Protein AF-A0A9R0AZT3-F1 (afdb_monomer_lite)

Radius of gyration: 16.19 Å; chains: 1; bounding box: 44×26×41 Å

Sequence (103 aa):
MGFITAVLQSSARQNNVSVDTLSWEFTVNTMDDKNLLFPPKDGVLIPGLYLEGAGWDKKASCLVEAKPLPLVCPMPSIHFRPVESLKRVSKSEYTVLHTSLCY

Structure (mmCIF, N/CA/C/O backbone):
data_AF-A0A9R0AZT3-F1
#
_entry.id   AF-A0A9R0AZT3-F1
#
loop_
_atom_site.group_PDB
_atom_site.id
_atom_site.type_symbol
_atom_site.label_atom_id
_atom_site.label_alt_id
_atom_site.label_comp_id
_atom_site.label_asym_id
_atom_site.label_entity_id
_atom_site.label_seq_id
_atom_site.pdbx_PDB_ins_code
_atom_site.Cartn_x
_atom_site.Cartn_y
_atom_site.Cartn_z
_atom_site.occupancy
_atom_site.B_iso_or_equiv
_atom_site.auth_seq_id
_atom_site.auth_comp_id
_atom_site.auth_asym_id
_atom_site.auth_atom_id
_atom_site.pdbx_PDB_model_num
ATOM 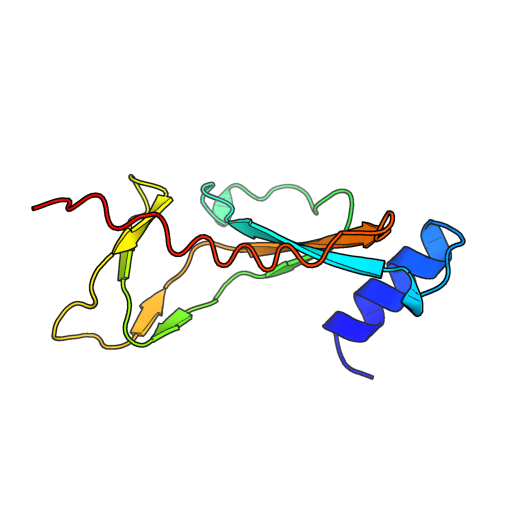1 N N . MET A 1 1 ? 15.703 7.982 -1.070 1.00 65.69 1 MET A N 1
ATOM 2 C CA . MET A 1 1 ? 14.836 7.023 -1.791 1.00 65.69 1 MET A CA 1
ATOM 3 C C . MET A 1 1 ? 13.831 6.457 -0.802 1.00 65.69 1 MET A C 1
ATOM 5 O O . MET A 1 1 ? 14.251 6.085 0.285 1.00 65.69 1 MET A O 1
ATOM 9 N N . GLY A 1 2 ? 12.536 6.452 -1.126 1.00 91.25 2 GLY A N 1
ATOM 10 C CA . GLY A 1 2 ? 11.496 5.886 -0.255 1.00 91.25 2 GLY A CA 1
ATOM 11 C C . GLY A 1 2 ? 11.350 4.371 -0.428 1.00 91.25 2 GLY A C 1
ATOM 12 O O . GLY A 1 2 ? 11.677 3.843 -1.490 1.00 91.25 2 GLY A O 1
ATOM 13 N N . PHE A 1 3 ? 10.835 3.681 0.596 1.00 91.69 3 PHE A N 1
ATOM 14 C CA . PHE A 1 3 ? 10.619 2.225 0.584 1.00 91.69 3 PHE A CA 1
ATOM 15 C C . PHE A 1 3 ? 9.760 1.771 -0.608 1.00 91.69 3 PHE A C 1
ATOM 17 O O . PHE A 1 3 ? 10.192 0.950 -1.409 1.00 91.69 3 PHE A O 1
ATOM 24 N N . ILE A 1 4 ? 8.592 2.389 -0.790 1.00 91.19 4 ILE A N 1
ATOM 25 C CA . ILE A 1 4 ? 7.657 2.102 -1.891 1.00 91.19 4 ILE A CA 1
ATOM 26 C C . ILE A 1 4 ? 8.309 2.321 -3.263 1.00 91.19 4 ILE A C 1
ATOM 28 O O . ILE A 1 4 ? 8.180 1.491 -4.161 1.00 91.19 4 ILE A O 1
ATOM 32 N N . THR A 1 5 ? 9.088 3.393 -3.420 1.00 92.25 5 THR A N 1
ATOM 33 C CA . THR A 1 5 ? 9.833 3.647 -4.659 1.00 92.25 5 THR A CA 1
ATOM 34 C C . THR A 1 5 ? 10.872 2.558 -4.920 1.00 92.25 5 THR A C 1
ATOM 36 O O . THR A 1 5 ? 11.014 2.117 -6.055 1.00 92.25 5 THR A O 1
ATOM 39 N N . ALA A 1 6 ? 11.582 2.092 -3.890 1.00 93.31 6 ALA A N 1
ATOM 40 C CA . ALA A 1 6 ? 12.564 1.020 -4.033 1.00 93.31 6 ALA A CA 1
ATOM 41 C C . ALA A 1 6 ? 11.918 -0.303 -4.479 1.00 93.31 6 ALA A C 1
ATOM 43 O O . ALA A 1 6 ? 12.504 -1.015 -5.293 1.00 93.31 6 ALA A O 1
ATOM 44 N N . VAL A 1 7 ? 10.699 -0.599 -4.014 1.00 93.31 7 VAL A N 1
ATOM 45 C CA . VAL A 1 7 ? 9.936 -1.779 -4.452 1.00 93.31 7 VAL A CA 1
ATOM 46 C C . VAL A 1 7 ? 9.594 -1.693 -5.944 1.00 93.31 7 VAL A C 1
ATOM 48 O O . VAL A 1 7 ? 9.862 -2.652 -6.666 1.00 93.31 7 VAL A O 1
ATOM 51 N N . LEU A 1 8 ? 9.102 -0.546 -6.437 1.00 92.50 8 LEU A N 1
ATOM 52 C CA . LEU A 1 8 ? 8.857 -0.349 -7.880 1.00 92.50 8 LEU A CA 1
ATOM 53 C C . LEU A 1 8 ? 10.133 -0.520 -8.700 1.00 92.50 8 LEU A C 1
ATOM 55 O O . LEU A 1 8 ? 10.134 -1.217 -9.706 1.00 92.50 8 LEU A O 1
ATOM 59 N N . GLN A 1 9 ? 11.230 0.092 -8.253 1.00 93.38 9 GLN A N 1
ATOM 60 C CA . GLN A 1 9 ? 12.523 0.014 -8.934 1.00 93.38 9 GLN A CA 1
ATOM 61 C C . GLN A 1 9 ? 13.043 -1.428 -8.995 1.00 93.38 9 GLN A C 1
ATOM 63 O O . GLN A 1 9 ? 13.576 -1.852 -10.018 1.00 93.38 9 GLN A O 1
ATOM 68 N N . SER A 1 10 ? 12.877 -2.194 -7.914 1.00 93.06 10 SER A N 1
ATOM 69 C CA . SER A 1 10 ? 13.252 -3.609 -7.869 1.00 93.06 10 SER A CA 1
ATOM 70 C C . SER A 1 10 ? 12.390 -4.448 -8.815 1.00 93.06 10 SER A C 1
ATOM 72 O O . SER A 1 10 ? 12.930 -5.217 -9.607 1.00 93.06 10 SER A O 1
ATOM 74 N N . SER A 1 11 ? 11.068 -4.252 -8.798 1.00 92.81 11 SER A N 1
ATOM 75 C CA . SER A 1 11 ? 10.139 -4.975 -9.675 1.00 92.81 11 SER A CA 1
ATOM 76 C C . SER A 1 11 ? 10.352 -4.642 -11.156 1.00 92.81 11 SER A C 1
ATOM 78 O O . SER A 1 11 ? 10.402 -5.548 -11.984 1.00 92.81 11 SER A O 1
ATOM 80 N N . ALA A 1 12 ? 10.589 -3.372 -11.496 1.00 93.50 12 ALA A N 1
ATOM 81 C CA . ALA A 1 12 ? 10.904 -2.946 -12.860 1.00 93.50 12 ALA A CA 1
ATOM 82 C C . ALA A 1 12 ? 12.159 -3.644 -13.402 1.00 93.50 12 ALA A C 1
ATOM 84 O O . ALA A 1 12 ? 12.158 -4.155 -14.519 1.00 93.50 12 ALA A O 1
ATOM 85 N N . ARG A 1 13 ? 13.214 -3.734 -12.578 1.00 93.31 13 ARG A N 1
ATOM 86 C CA . ARG A 1 13 ? 14.455 -4.441 -12.929 1.00 93.31 13 ARG A CA 1
ATOM 87 C C . ARG A 1 13 ? 14.244 -5.944 -13.093 1.00 93.31 13 ARG A C 1
ATOM 89 O O . ARG A 1 13 ? 14.808 -6.523 -14.012 1.00 93.31 13 ARG A O 1
ATOM 96 N N . GLN A 1 14 ? 13.448 -6.569 -12.225 1.00 92.25 14 GLN A N 1
ATOM 97 C CA . GLN A 1 14 ? 13.157 -8.007 -12.295 1.00 92.25 14 GLN A CA 1
ATOM 98 C C . GLN A 1 14 ? 12.325 -8.374 -13.529 1.00 92.25 14 GLN A C 1
ATOM 100 O O . GLN A 1 14 ? 12.566 -9.410 -14.140 1.00 92.25 14 GLN A O 1
ATOM 105 N N . ASN A 1 15 ? 11.381 -7.512 -13.912 1.00 90.25 15 ASN A N 1
ATOM 106 C CA . ASN A 1 15 ? 10.485 -7.733 -15.048 1.00 90.25 15 ASN A CA 1
ATOM 107 C C . ASN A 1 15 ? 10.996 -7.118 -16.364 1.00 90.25 15 ASN A C 1
ATOM 109 O O . ASN A 1 15 ? 10.354 -7.274 -17.397 1.00 90.25 15 ASN A O 1
ATOM 113 N N . ASN A 1 16 ? 12.152 -6.445 -16.344 1.00 92.31 16 ASN A N 1
ATOM 114 C CA . ASN A 1 16 ? 12.748 -5.756 -17.491 1.00 92.31 16 ASN A CA 1
ATOM 115 C C . ASN A 1 16 ? 11.791 -4.755 -18.177 1.00 92.31 16 ASN A C 1
ATOM 117 O O . ASN A 1 16 ? 11.724 -4.673 -19.404 1.00 92.31 16 ASN A O 1
ATOM 121 N N . VAL A 1 17 ? 11.053 -3.994 -17.367 1.00 92.12 17 VAL A N 1
ATOM 122 C CA . VAL A 1 17 ? 10.113 -2.948 -17.805 1.00 92.12 17 VAL A CA 1
ATOM 123 C C . VAL A 1 17 ? 10.535 -1.580 -17.265 1.00 92.12 17 VAL A C 1
ATOM 125 O O . VAL A 1 17 ? 11.350 -1.487 -16.345 1.00 92.12 17 VAL A O 1
ATOM 128 N N . SER A 1 18 ? 9.987 -0.498 -17.825 1.00 91.25 18 SER A N 1
ATOM 129 C CA . SER A 1 18 ? 10.201 0.840 -17.263 1.00 91.25 18 SER A CA 1
ATOM 130 C C . SER A 1 18 ? 9.429 1.001 -15.952 1.00 91.25 18 SER A C 1
ATOM 132 O O . SER A 1 18 ? 8.308 0.526 -15.810 1.00 91.25 18 SER A O 1
ATOM 134 N N . VAL A 1 19 ? 9.991 1.738 -14.996 1.00 89.88 19 VAL A N 1
ATOM 135 C CA . VAL A 1 19 ? 9.280 2.094 -13.756 1.00 89.88 19 VAL A CA 1
ATOM 136 C C . VAL A 1 19 ? 8.030 2.925 -14.054 1.00 89.88 19 VAL A C 1
ATOM 138 O O . VAL A 1 19 ? 7.040 2.804 -13.338 1.00 89.88 19 VAL A O 1
ATOM 141 N N . ASP A 1 20 ? 8.044 3.706 -15.136 1.00 89.00 20 ASP A N 1
ATOM 142 C CA . ASP A 1 20 ? 6.917 4.551 -15.547 1.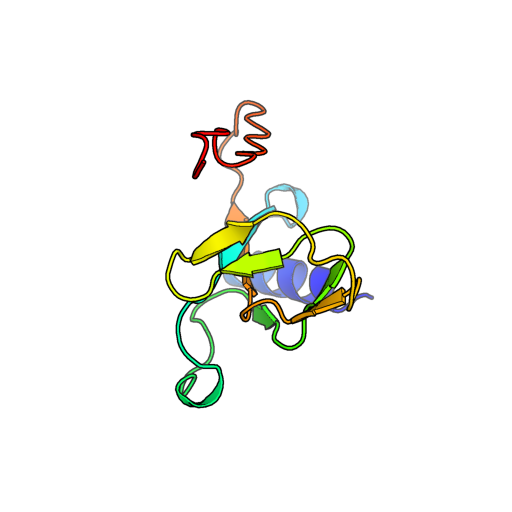00 89.00 20 ASP A CA 1
ATOM 143 C C . ASP A 1 20 ? 5.719 3.742 -16.062 1.00 89.00 20 ASP A C 1
ATOM 145 O O . ASP A 1 20 ? 4.599 4.250 -16.101 1.00 89.00 20 ASP A O 1
ATOM 149 N N . THR A 1 21 ? 5.933 2.482 -16.462 1.00 89.69 21 THR A N 1
ATOM 150 C CA . THR A 1 21 ? 4.846 1.589 -16.885 1.00 89.69 21 THR A CA 1
ATOM 151 C C . THR A 1 21 ? 4.252 0.808 -15.720 1.00 89.69 21 THR A C 1
ATOM 153 O O . THR A 1 21 ? 3.257 0.112 -15.911 1.00 89.69 21 THR A O 1
ATOM 156 N N . LEU A 1 22 ? 4.807 0.922 -14.510 1.00 90.81 22 LEU A N 1
ATOM 157 C CA . LEU A 1 22 ? 4.289 0.241 -13.330 1.00 90.81 22 LEU A CA 1
ATOM 158 C C . LEU A 1 22 ? 3.215 1.064 -12.616 1.00 90.81 22 LEU A C 1
ATOM 160 O O . LEU A 1 22 ? 3.193 2.293 -12.610 1.00 90.81 22 LEU A O 1
ATOM 164 N N . SER A 1 23 ? 2.296 0.367 -11.965 1.00 90.94 23 SER A N 1
ATOM 165 C CA . SER A 1 23 ? 1.280 0.939 -11.088 1.00 90.94 23 SER A CA 1
ATOM 166 C C . SER A 1 23 ? 1.027 0.019 -9.903 1.00 90.94 23 SER A C 1
ATOM 168 O O . SER A 1 23 ? 1.462 -1.130 -9.894 1.00 90.94 23 SER A O 1
ATOM 170 N N . TRP A 1 24 ? 0.350 0.532 -8.878 1.00 90.56 24 TRP A N 1
ATOM 171 C CA . TRP A 1 24 ? 0.039 -0.244 -7.684 1.00 90.56 24 TRP A CA 1
ATOM 172 C C . TRP A 1 24 ? -1.315 -0.933 -7.790 1.00 90.56 24 TRP A C 1
ATOM 174 O O . TRP A 1 24 ? -2.321 -0.327 -8.159 1.00 90.56 24 TRP A O 1
ATOM 184 N N . GLU A 1 25 ? -1.333 -2.195 -7.395 1.00 91.44 25 GLU A N 1
ATOM 185 C CA . GLU A 1 25 ? -2.525 -2.945 -7.051 1.00 91.44 25 GLU A CA 1
ATOM 186 C C . GLU A 1 25 ? -2.501 -3.228 -5.547 1.00 91.44 25 GLU A C 1
ATOM 188 O O . GLU A 1 25 ? -1.477 -3.645 -4.999 1.00 91.44 25 GLU A O 1
ATOM 193 N N . PHE A 1 26 ? -3.627 -2.980 -4.880 1.00 89.94 26 PHE A N 1
ATOM 194 C CA . PHE A 1 26 ? -3.769 -3.162 -3.440 1.00 89.94 26 PHE A CA 1
ATOM 195 C C . PHE A 1 26 ? -4.776 -4.269 -3.173 1.00 89.94 26 PHE A C 1
ATOM 197 O O . PHE A 1 26 ? -5.907 -4.205 -3.651 1.00 89.94 26 PHE A O 1
ATOM 204 N N . THR A 1 27 ? -4.378 -5.268 -2.394 1.00 88.06 27 THR A N 1
ATOM 205 C CA . THR A 1 27 ? -5.281 -6.336 -1.949 1.00 88.06 27 THR A CA 1
ATOM 206 C C . THR A 1 27 ? -5.269 -6.400 -0.433 1.00 88.06 27 THR A C 1
ATOM 208 O O . THR A 1 27 ? -4.204 -6.507 0.173 1.00 88.06 27 THR A O 1
ATOM 211 N N . VAL A 1 28 ? -6.444 -6.328 0.191 1.00 86.62 28 VAL A N 1
ATOM 212 C CA . VAL A 1 28 ? -6.557 -6.513 1.641 1.00 86.62 28 VAL A CA 1
ATOM 213 C C . VAL A 1 28 ? -6.408 -7.996 1.944 1.00 86.62 28 VAL A C 1
ATOM 215 O O . VAL A 1 28 ? -7.169 -8.818 1.437 1.00 86.62 28 VAL A O 1
ATOM 218 N N . ASN A 1 29 ? -5.422 -8.343 2.761 1.00 79.56 29 ASN A N 1
ATOM 219 C CA . ASN A 1 29 ? -5.243 -9.707 3.211 1.00 79.56 29 ASN A CA 1
ATOM 220 C C . ASN A 1 29 ? -6.151 -9.968 4.414 1.00 79.56 29 ASN A C 1
ATOM 222 O O . ASN A 1 29 ? -6.017 -9.332 5.456 1.00 79.56 29 ASN A O 1
ATOM 226 N N . THR A 1 30 ? -7.080 -10.907 4.269 1.00 69.38 30 THR A N 1
ATOM 227 C CA . THR A 1 30 ? -8.028 -11.278 5.328 1.00 69.38 30 THR A CA 1
ATOM 228 C C . THR A 1 30 ? -7.470 -12.340 6.273 1.00 69.38 30 THR A C 1
ATOM 230 O O . THR A 1 30 ? -8.095 -12.645 7.287 1.00 69.38 30 THR A O 1
ATOM 233 N N . MET A 1 31 ? -6.299 -12.907 5.959 1.00 67.44 31 MET A N 1
ATOM 234 C CA . MET A 1 31 ? -5.623 -13.849 6.844 1.00 67.44 31 MET A CA 1
ATOM 235 C C . MET A 1 31 ? -4.962 -13.124 8.012 1.00 67.44 31 MET A C 1
ATOM 237 O O . MET A 1 31 ? -4.383 -12.053 7.840 1.00 67.44 31 MET A O 1
ATOM 241 N N . ASP A 1 32 ? -5.012 -13.740 9.194 1.00 64.56 32 ASP A N 1
ATOM 242 C CA . ASP A 1 32 ? -4.302 -13.234 10.364 1.00 64.56 32 ASP A CA 1
ATOM 243 C C . ASP A 1 32 ? -2.800 -13.125 10.074 1.00 64.56 32 ASP A C 1
ATOM 245 O O . ASP A 1 32 ? -2.184 -14.071 9.578 1.00 64.56 32 ASP A O 1
ATOM 249 N N . ASP A 1 33 ? -2.196 -11.999 10.462 1.00 64.38 33 ASP A N 1
ATOM 250 C CA . ASP A 1 33 ? -0.772 -11.699 10.238 1.00 64.38 33 ASP A CA 1
ATOM 251 C C . ASP A 1 33 ? 0.164 -12.802 10.771 1.00 64.38 33 ASP A C 1
ATOM 253 O O . ASP A 1 33 ? 1.265 -12.998 10.265 1.00 64.38 33 ASP A O 1
ATOM 257 N N . LYS A 1 34 ? -0.291 -13.570 11.771 1.00 61.91 34 LYS A N 1
ATOM 258 C CA . LYS A 1 34 ? 0.440 -14.706 12.359 1.00 61.91 34 LYS A CA 1
ATOM 259 C C . LYS A 1 34 ? 0.574 -15.909 11.423 1.00 61.91 34 LYS A C 1
ATOM 261 O O . LYS A 1 34 ? 1.488 -16.705 11.603 1.00 61.91 34 LYS A O 1
ATOM 266 N N . ASN A 1 35 ? -0.314 -16.040 10.440 1.00 62.59 35 ASN A N 1
ATOM 267 C CA . ASN A 1 35 ? -0.297 -17.127 9.462 1.00 62.59 35 ASN A CA 1
ATOM 268 C C . ASN A 1 35 ? 0.475 -16.755 8.191 1.00 62.59 35 ASN A C 1
ATOM 270 O O . ASN A 1 35 ? 0.518 -17.541 7.242 1.00 62.59 35 ASN A O 1
ATOM 274 N N . LEU A 1 36 ? 1.105 -15.578 8.160 1.00 65.62 36 LEU A N 1
ATOM 275 C CA . LEU A 1 36 ? 1.907 -15.141 7.031 1.00 65.62 36 LEU A CA 1
ATOM 276 C C . LEU A 1 36 ? 3.300 -15.772 7.075 1.00 65.62 36 LEU A C 1
ATOM 278 O O . LEU A 1 36 ? 4.295 -15.157 7.444 1.00 65.62 36 LEU A O 1
ATOM 282 N N . LEU A 1 37 ? 3.352 -17.053 6.729 1.00 64.19 37 LEU A N 1
ATOM 283 C CA . LEU A 1 37 ? 4.573 -17.853 6.799 1.00 64.19 37 LEU A CA 1
ATOM 284 C C . LEU A 1 37 ? 5.544 -17.559 5.648 1.00 64.19 37 LEU A C 1
ATOM 286 O O . LEU A 1 37 ? 6.723 -17.891 5.748 1.00 64.19 37 LEU A O 1
ATOM 290 N N . PHE A 1 38 ? 5.067 -16.936 4.564 1.00 72.25 38 PHE A N 1
ATOM 291 C CA . PHE A 1 38 ? 5.854 -16.732 3.351 1.00 72.25 38 PHE A CA 1
ATOM 292 C C . PHE A 1 38 ? 5.727 -15.304 2.814 1.00 72.25 38 PHE A C 1
ATOM 294 O O . PHE A 1 38 ? 4.622 -14.751 2.801 1.00 72.25 38 PHE A O 1
ATOM 301 N N . PRO A 1 39 ? 6.836 -14.707 2.339 1.00 75.75 39 PRO A N 1
ATOM 302 C CA . PRO A 1 39 ? 6.781 -13.429 1.646 1.00 75.75 39 PRO A CA 1
ATOM 303 C C . PRO A 1 39 ? 5.939 -13.558 0.367 1.00 75.75 39 PRO A C 1
ATOM 305 O O . PRO A 1 39 ? 5.934 -14.623 -0.263 1.00 75.75 39 PRO A O 1
ATOM 308 N N . PRO A 1 40 ? 5.231 -12.492 -0.046 1.00 83.25 40 PRO A N 1
ATOM 309 C CA . PRO A 1 40 ? 4.511 -12.510 -1.308 1.00 83.25 40 PRO A CA 1
ATOM 310 C C . PRO A 1 40 ? 5.494 -12.719 -2.465 1.00 83.25 40 PRO A C 1
ATOM 312 O O . PRO A 1 40 ? 6.626 -12.240 -2.434 1.00 83.25 40 PRO A O 1
ATOM 315 N N . LYS A 1 41 ? 5.043 -13.426 -3.506 1.00 81.44 41 LYS A N 1
ATOM 316 C CA . LYS A 1 41 ? 5.853 -13.697 -4.705 1.00 81.44 41 LYS A CA 1
ATOM 317 C C . LYS A 1 41 ? 6.295 -12.413 -5.419 1.00 81.44 41 LYS A C 1
ATOM 319 O O . LYS A 1 41 ? 7.351 -12.401 -6.040 1.00 81.44 41 LYS A O 1
ATOM 324 N N . ASP A 1 42 ? 5.475 -11.369 -5.348 1.00 85.12 42 ASP A N 1
ATOM 325 C CA . ASP A 1 42 ? 5.745 -10.058 -5.932 1.00 85.12 42 ASP A CA 1
ATOM 326 C C . ASP A 1 42 ? 5.164 -8.963 -5.032 1.00 85.12 42 ASP A C 1
ATOM 328 O O . ASP A 1 42 ? 4.116 -9.161 -4.412 1.00 85.12 42 ASP A O 1
ATOM 332 N N . GLY A 1 43 ? 5.828 -7.814 -4.962 1.00 89.69 43 GLY A N 1
ATOM 333 C CA . GLY A 1 43 ? 5.450 -6.703 -4.094 1.00 89.69 43 GLY A CA 1
ATOM 334 C C . GLY A 1 43 ? 5.780 -6.909 -2.615 1.00 89.69 43 GLY A C 1
ATOM 335 O O . GLY A 1 43 ? 6.694 -7.646 -2.252 1.00 89.69 43 GLY A O 1
ATOM 336 N N . VAL A 1 44 ? 5.054 -6.202 -1.749 1.00 91.75 44 VAL A N 1
ATOM 337 C CA . VAL A 1 44 ? 5.300 -6.185 -0.299 1.00 91.75 44 VAL A CA 1
ATOM 338 C C . VAL A 1 44 ? 3.995 -6.219 0.480 1.00 91.75 44 VAL A C 1
ATOM 340 O O . VAL A 1 44 ? 3.012 -5.596 0.085 1.00 91.75 44 VAL A O 1
ATOM 343 N N . LEU A 1 45 ? 3.979 -6.936 1.600 1.00 89.62 45 LEU A N 1
ATOM 344 C CA . LEU A 1 45 ? 2.869 -6.877 2.542 1.00 89.62 45 LEU A CA 1
ATOM 345 C C . LEU A 1 45 ? 3.183 -5.855 3.633 1.00 89.62 45 LEU A C 1
ATOM 347 O O . LEU A 1 45 ? 4.255 -5.905 4.234 1.00 89.62 45 LEU A O 1
ATOM 351 N N . ILE A 1 46 ? 2.245 -4.945 3.885 1.00 89.12 46 ILE A N 1
ATOM 352 C CA . ILE A 1 46 ? 2.388 -3.892 4.887 1.00 89.12 46 ILE A CA 1
ATOM 353 C C . ILE A 1 46 ? 1.355 -4.125 6.000 1.00 89.12 46 ILE A C 1
ATOM 355 O O . ILE A 1 46 ? 0.166 -3.868 5.783 1.00 89.12 46 ILE A O 1
ATOM 359 N N . PRO A 1 47 ? 1.789 -4.627 7.172 1.00 87.88 47 PRO A N 1
ATOM 360 C CA . PRO A 1 47 ? 0.963 -4.705 8.372 1.00 87.88 47 PRO A CA 1
ATOM 361 C C . PRO A 1 47 ? 0.930 -3.366 9.120 1.00 87.88 47 PRO A C 1
ATOM 363 O O . PRO A 1 47 ? 1.713 -2.455 8.846 1.00 87.88 47 PRO A O 1
ATOM 366 N N . GLY A 1 48 ? 0.054 -3.268 10.123 1.00 87.44 48 GLY A N 1
ATOM 367 C CA . GLY A 1 48 ? 0.034 -2.129 11.051 1.00 87.44 48 GLY A CA 1
ATOM 368 C C . GLY A 1 48 ? -0.533 -0.841 10.455 1.00 87.44 48 GLY A C 1
ATOM 369 O O . GLY A 1 48 ? -0.215 0.248 10.931 1.00 87.44 48 GLY A O 1
ATOM 370 N N . LEU A 1 49 ? -1.355 -0.960 9.411 1.00 89.31 49 LEU A N 1
ATOM 371 C CA . LEU A 1 49 ? -2.112 0.156 8.864 1.00 89.31 49 LEU A CA 1
ATOM 372 C C . LEU A 1 49 ? -3.339 0.437 9.732 1.00 89.31 49 LEU A C 1
ATOM 374 O O . LEU A 1 49 ? -3.932 -0.469 10.323 1.00 89.31 49 LEU A O 1
ATOM 378 N N . TYR A 1 50 ? -3.728 1.705 9.783 1.00 89.81 50 TYR A N 1
ATOM 379 C CA . TYR A 1 50 ? -4.890 2.162 10.527 1.00 89.81 50 TYR A CA 1
ATOM 380 C C . TYR A 1 50 ? -5.792 3.001 9.627 1.00 89.81 50 TYR A C 1
ATOM 382 O O . TYR A 1 50 ? -5.309 3.719 8.753 1.00 89.81 50 TYR A O 1
ATOM 390 N N . LEU A 1 51 ? -7.096 2.912 9.861 1.00 89.25 51 LEU A N 1
ATOM 391 C CA . LEU A 1 51 ? -8.103 3.756 9.234 1.00 89.25 51 LEU A CA 1
ATOM 392 C C . LEU A 1 51 ? -8.562 4.808 10.232 1.00 89.25 51 LEU A C 1
ATOM 394 O O . LEU A 1 51 ? -8.881 4.478 11.372 1.00 89.25 51 LEU A O 1
ATOM 398 N N . GLU A 1 52 ? -8.623 6.055 9.782 1.00 90.12 52 GLU A N 1
ATOM 399 C CA . GLU A 1 52 ? -9.200 7.173 10.520 1.00 90.12 52 GLU A CA 1
ATOM 400 C C . GLU A 1 52 ? -10.528 7.570 9.867 1.00 90.12 52 GLU A C 1
ATOM 402 O O . GLU A 1 52 ? -10.626 7.631 8.642 1.00 90.12 52 GLU A O 1
ATOM 407 N N . GLY A 1 53 ? -11.570 7.797 10.671 1.00 86.19 53 GLY A N 1
ATOM 408 C CA . GLY A 1 53 ? -12.890 8.186 10.155 1.00 86.19 53 GLY A CA 1
ATOM 409 C C . GLY A 1 53 ? -13.680 7.059 9.473 1.00 86.19 53 GLY A C 1
ATOM 410 O O . GLY A 1 53 ? -14.749 7.310 8.924 1.00 86.19 53 GLY A O 1
ATOM 411 N N . 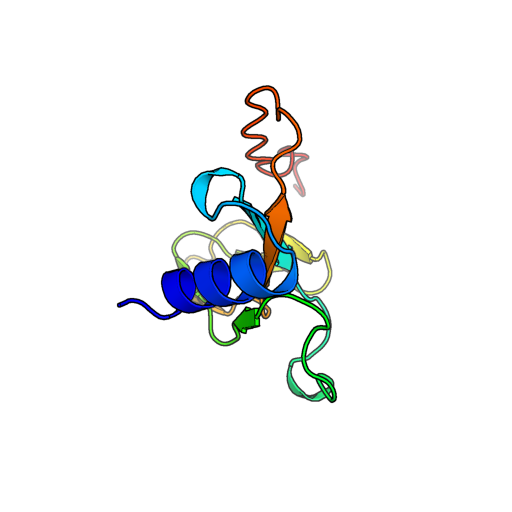ALA A 1 54 ? -13.203 5.813 9.556 1.00 88.00 54 ALA A N 1
ATOM 412 C CA . ALA A 1 54 ? -13.929 4.612 9.152 1.00 88.00 54 ALA A CA 1
ATOM 413 C C . ALA A 1 54 ? -13.583 3.428 10.066 1.00 88.00 54 ALA A C 1
ATOM 415 O O . ALA A 1 54 ? -12.529 3.396 10.706 1.00 88.00 54 ALA A O 1
ATOM 416 N N . GLY A 1 55 ? -14.476 2.444 10.115 1.00 88.12 55 GLY A N 1
ATOM 417 C CA . GLY A 1 55 ? -14.227 1.128 10.690 1.00 88.12 55 GLY A CA 1
ATOM 418 C C . GLY A 1 55 ? -13.853 0.101 9.617 1.00 88.12 55 GLY A C 1
ATOM 419 O O . GLY A 1 55 ? -14.182 0.265 8.443 1.00 88.12 55 GLY A O 1
ATOM 420 N N . TRP A 1 56 ? -13.226 -1.002 10.026 1.00 87.50 56 TRP A N 1
ATOM 421 C CA . TRP A 1 56 ? -13.064 -2.192 9.188 1.00 87.50 56 TRP A CA 1
ATOM 422 C C . TRP A 1 56 ? -13.765 -3.394 9.821 1.00 87.50 56 TRP A C 1
ATOM 424 O O . TRP A 1 56 ? -13.460 -3.769 10.959 1.00 87.50 56 TRP A O 1
ATOM 434 N N . ASP A 1 57 ? -14.676 -4.030 9.085 1.00 86.56 57 ASP A N 1
ATOM 435 C CA . ASP A 1 57 ? -15.251 -5.313 9.478 1.00 86.56 57 ASP A CA 1
ATOM 436 C C . ASP A 1 57 ? -14.382 -6.456 8.942 1.00 86.56 57 ASP A C 1
ATOM 438 O O . ASP A 1 57 ? -14.334 -6.731 7.744 1.00 86.56 57 ASP A O 1
ATOM 442 N N . LYS A 1 58 ? -13.700 -7.163 9.849 1.00 82.56 58 LYS A N 1
ATOM 443 C CA . LYS A 1 58 ? -12.854 -8.316 9.508 1.00 82.56 58 LYS A CA 1
ATOM 444 C C . LYS A 1 58 ? -13.644 -9.503 8.952 1.00 82.56 58 LYS A C 1
ATOM 446 O O . LYS A 1 58 ? -13.096 -10.261 8.163 1.00 82.56 58 LYS A O 1
ATOM 451 N N . LYS A 1 59 ? -14.901 -9.686 9.368 1.00 82.81 59 LYS A N 1
ATOM 452 C CA . LYS A 1 59 ? -15.738 -10.809 8.922 1.00 82.81 59 LYS A CA 1
ATOM 453 C C . LYS A 1 59 ? -16.285 -10.549 7.527 1.00 82.81 59 LYS A C 1
ATOM 455 O O . LYS A 1 59 ? -16.192 -11.418 6.668 1.00 82.81 59 LYS A O 1
ATOM 460 N N . ALA A 1 60 ? -16.817 -9.350 7.307 1.00 83.19 60 ALA A N 1
ATOM 461 C CA . ALA A 1 60 ? -17.346 -8.941 6.010 1.00 83.19 60 ALA A CA 1
ATOM 462 C C . ALA A 1 60 ? -16.254 -8.472 5.030 1.00 83.19 60 ALA A C 1
ATOM 464 O O . ALA A 1 60 ? -16.516 -8.339 3.839 1.00 83.19 60 ALA A O 1
ATOM 465 N N . SER A 1 61 ? -15.022 -8.265 5.515 1.00 84.12 61 SER A N 1
ATOM 466 C CA . SER A 1 61 ? -13.881 -7.762 4.738 1.00 84.12 61 SER A CA 1
ATOM 467 C C . SER A 1 61 ? -14.201 -6.461 3.998 1.00 84.12 61 SER A C 1
ATOM 469 O O . SER A 1 61 ? -13.856 -6.292 2.828 1.00 84.12 61 SER A O 1
ATOM 471 N N . CYS A 1 62 ? -14.881 -5.544 4.687 1.00 87.00 62 CYS A N 1
ATOM 472 C CA . CYS A 1 62 ? -15.348 -4.284 4.126 1.00 87.00 62 CYS A CA 1
ATOM 473 C C . CYS A 1 62 ? -15.187 -3.112 5.102 1.00 87.00 62 CYS A C 1
ATOM 475 O O . CYS A 1 62 ? -15.007 -3.284 6.312 1.00 87.00 62 CYS A O 1
ATOM 477 N N . LEU A 1 63 ? -15.267 -1.902 4.547 1.00 88.12 63 LEU A N 1
ATOM 478 C CA . LEU A 1 63 ? -15.347 -0.671 5.323 1.00 88.12 63 LEU A CA 1
ATOM 479 C C . LEU A 1 63 ? -16.733 -0.536 5.951 1.00 88.12 63 LEU A C 1
ATOM 481 O O . LEU A 1 63 ? -17.747 -0.805 5.309 1.00 88.12 63 LEU A O 1
ATOM 485 N N . VAL A 1 64 ? -16.756 -0.066 7.190 1.00 89.50 64 VAL A N 1
ATOM 486 C CA . VAL A 1 64 ? -17.976 0.249 7.932 1.00 89.50 64 VAL A CA 1
ATOM 487 C C . VAL A 1 64 ? -17.880 1.654 8.510 1.00 89.50 64 VAL A C 1
ATOM 489 O O . VAL A 1 64 ? -16.807 2.262 8.532 1.00 89.50 64 VAL A O 1
ATOM 492 N N . GLU A 1 65 ? -19.003 2.185 8.977 1.00 86.81 65 GLU A N 1
ATOM 493 C CA . GLU A 1 65 ? -19.034 3.497 9.616 1.00 86.81 65 GLU A CA 1
ATOM 494 C C . GLU A 1 65 ? -18.113 3.544 10.846 1.00 86.81 65 GLU A C 1
ATOM 496 O O . GLU A 1 65 ? -17.933 2.553 11.567 1.00 86.81 65 GLU A O 1
ATOM 501 N N . ALA A 1 66 ? -17.491 4.704 11.068 1.00 81.94 66 ALA A N 1
ATOM 502 C CA . ALA A 1 66 ? -16.652 4.917 12.234 1.00 81.94 66 ALA A CA 1
ATOM 503 C C . ALA A 1 66 ? -17.474 4.792 13.519 1.00 81.94 66 ALA A C 1
ATOM 505 O O . ALA A 1 66 ? -18.576 5.325 13.639 1.00 81.94 66 ALA A O 1
ATOM 506 N N . LYS A 1 67 ? -16.904 4.128 14.524 1.00 77.94 67 LYS A N 1
ATOM 507 C CA . LYS A 1 67 ? -17.478 4.160 15.869 1.00 77.94 67 LYS A CA 1
ATOM 508 C C . LYS A 1 67 ? -17.193 5.530 16.498 1.00 77.94 67 LYS A C 1
ATOM 510 O O . LYS A 1 67 ? -16.115 6.070 16.259 1.00 77.94 67 LYS A O 1
ATOM 515 N N . PRO A 1 68 ? -18.094 6.062 17.348 1.00 76.50 68 PRO A N 1
ATOM 516 C CA . PRO A 1 68 ? -17.907 7.363 17.997 1.00 76.50 68 PRO A CA 1
ATOM 517 C C . PRO A 1 68 ? -16.554 7.501 18.707 1.00 76.50 68 PRO A C 1
ATOM 519 O O . PRO A 1 68 ? -15.961 8.572 18.709 1.00 76.50 68 PRO A O 1
ATOM 522 N N . LEU A 1 69 ? -16.056 6.400 19.279 1.00 79.75 69 LEU A N 1
ATOM 523 C CA . LEU A 1 69 ? -14.684 6.218 19.744 1.00 79.75 69 LEU A CA 1
ATOM 524 C C . LEU A 1 69 ? -14.299 4.732 19.574 1.00 79.75 69 LEU A C 1
ATOM 526 O O . LEU A 1 69 ? -15.163 3.871 19.780 1.00 79.75 69 LEU A O 1
ATOM 530 N N . PRO A 1 70 ? -13.034 4.379 19.277 1.00 73.50 70 PRO A N 1
ATOM 531 C CA . PRO A 1 70 ? -11.915 5.235 18.871 1.00 73.50 70 PRO A CA 1
ATOM 532 C C . PRO A 1 70 ? -12.036 5.704 17.408 1.00 73.50 70 PRO A C 1
ATOM 534 O O . PRO A 1 70 ? -12.549 4.976 16.565 1.00 73.50 70 PRO A O 1
ATOM 537 N N . LEU A 1 71 ? -11.506 6.898 17.106 1.00 81.62 71 LEU A N 1
ATOM 538 C CA . LEU A 1 71 ? -11.497 7.483 15.749 1.00 81.62 71 LEU A CA 1
ATOM 539 C C . LEU A 1 71 ? -10.584 6.743 14.765 1.00 81.62 71 LEU A C 1
ATOM 541 O O . LEU A 1 71 ? -10.687 6.940 13.555 1.00 81.62 71 LEU A O 1
ATOM 545 N N . VAL A 1 72 ? -9.692 5.912 15.302 1.00 85.50 72 VAL A N 1
ATOM 546 C CA . VAL A 1 72 ? -8.707 5.137 14.560 1.00 85.50 72 VAL A CA 1
ATOM 547 C C . VAL A 1 72 ? -8.981 3.657 14.796 1.00 85.50 72 VAL A C 1
ATOM 549 O O . VAL A 1 72 ? -9.085 3.223 15.947 1.00 85.50 72 VAL A O 1
ATOM 552 N N . CYS A 1 73 ? -9.078 2.867 13.729 1.00 87.94 73 CYS A N 1
ATOM 553 C CA . CYS A 1 73 ?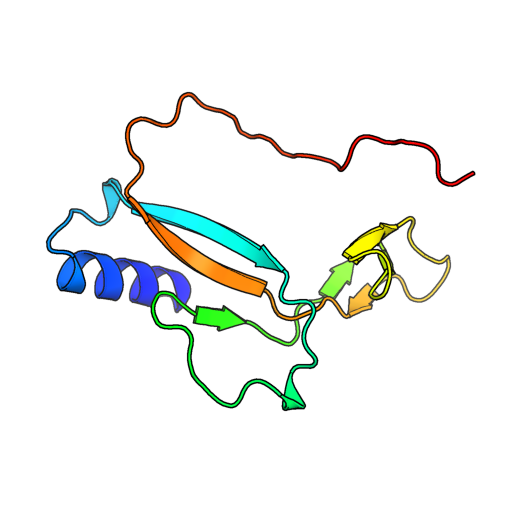 -9.225 1.418 13.819 1.00 87.94 73 CYS A CA 1
ATOM 554 C C . CYS A 1 73 ? -8.101 0.682 13.070 1.00 87.94 73 CYS A C 1
ATOM 556 O O . CYS A 1 73 ? -7.619 1.169 12.046 1.00 87.94 73 CYS A O 1
ATOM 558 N N . PRO A 1 74 ? -7.641 -0.478 13.573 1.00 87.88 74 PRO A N 1
ATOM 559 C CA . PRO A 1 74 ? -6.623 -1.267 12.892 1.00 87.88 74 PRO A CA 1
ATOM 560 C C . PRO A 1 74 ? -7.198 -1.915 11.628 1.00 87.88 74 PRO A C 1
ATOM 562 O O . PRO A 1 74 ? -8.254 -2.553 11.671 1.00 87.88 74 PRO A O 1
ATOM 565 N N . MET A 1 75 ? -6.469 -1.796 10.523 1.00 87.75 75 MET A N 1
ATOM 566 C CA . MET A 1 75 ? -6.790 -2.428 9.248 1.00 87.75 75 MET A CA 1
ATOM 567 C C . MET A 1 75 ? -6.012 -3.746 9.100 1.00 87.75 75 MET A C 1
ATOM 569 O O . MET A 1 75 ? -4.914 -3.869 9.654 1.00 87.75 75 MET A O 1
ATOM 573 N N . PRO A 1 76 ? -6.540 -4.750 8.375 1.00 86.88 76 PRO A N 1
ATOM 574 C CA . PRO A 1 76 ? -5.742 -5.910 8.008 1.00 86.88 76 PRO A CA 1
ATOM 575 C C . PRO A 1 76 ? -4.549 -5.505 7.144 1.00 86.88 76 PRO A C 1
ATOM 577 O O . PRO A 1 76 ? -4.554 -4.455 6.496 1.00 86.88 76 PRO A O 1
ATOM 580 N N . SER A 1 77 ? -3.541 -6.370 7.104 1.00 88.62 77 SER A N 1
ATOM 581 C CA . SER A 1 77 ? -2.388 -6.183 6.234 1.00 88.62 77 SER A CA 1
ATOM 582 C C . SER A 1 77 ? -2.806 -5.985 4.779 1.00 88.62 77 SER A C 1
ATOM 584 O O . SER A 1 77 ? -3.626 -6.734 4.247 1.00 88.62 77 SER A O 1
ATOM 586 N N . ILE A 1 78 ? -2.209 -5.004 4.107 1.00 89.56 78 ILE A N 1
ATOM 587 C CA . ILE A 1 78 ? -2.454 -4.756 2.684 1.00 89.56 78 ILE A CA 1
ATOM 588 C C . ILE A 1 78 ? -1.249 -5.232 1.886 1.00 89.56 78 ILE A C 1
ATOM 590 O O . ILE A 1 78 ? -0.099 -4.939 2.218 1.00 89.56 78 ILE A O 1
ATOM 594 N N . HIS A 1 79 ? -1.516 -5.966 0.813 1.00 90.44 79 HIS A N 1
ATOM 595 C CA . HIS A 1 79 ? -0.524 -6.359 -0.174 1.00 90.44 79 HIS A CA 1
ATOM 596 C C . HIS A 1 79 ? -0.412 -5.280 -1.245 1.00 90.44 79 HIS A C 1
ATOM 598 O O . HIS A 1 79 ? -1.377 -4.989 -1.947 1.00 90.44 79 HIS A O 1
ATOM 604 N N . PHE A 1 80 ? 0.774 -4.689 -1.345 1.00 92.75 80 PHE A N 1
ATOM 605 C CA . PHE A 1 80 ? 1.154 -3.693 -2.335 1.00 92.75 80 PHE A CA 1
ATOM 606 C C . PHE A 1 80 ? 1.878 -4.414 -3.462 1.00 92.75 80 PHE A C 1
ATOM 608 O O . PHE A 1 80 ? 3.062 -4.743 -3.330 1.00 92.75 80 PHE A O 1
ATOM 615 N N . ARG A 1 81 ? 1.174 -4.673 -4.563 1.00 92.94 81 ARG A N 1
ATOM 616 C CA . ARG A 1 81 ? 1.729 -5.370 -5.721 1.00 92.94 81 ARG A CA 1
ATOM 617 C C . ARG A 1 81 ? 2.006 -4.389 -6.863 1.00 92.94 81 ARG A C 1
ATOM 619 O O . ARG A 1 81 ? 1.081 -3.698 -7.289 1.0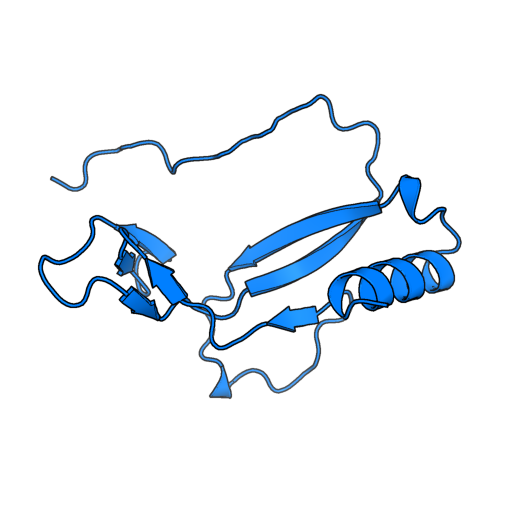0 92.94 81 ARG A O 1
ATOM 626 N N . PRO A 1 82 ? 3.245 -4.308 -7.370 1.00 92.81 82 PRO A N 1
ATOM 627 C CA . PRO A 1 82 ? 3.523 -3.601 -8.609 1.00 92.81 82 PRO A CA 1
ATOM 628 C C . PRO A 1 82 ? 2.955 -4.401 -9.785 1.00 92.81 82 PRO A C 1
ATOM 630 O O . PRO A 1 82 ? 3.152 -5.607 -9.881 1.00 92.81 82 PRO A O 1
ATOM 633 N N . VAL A 1 83 ? 2.237 -3.735 -10.680 1.00 91.50 83 VAL A N 1
ATOM 634 C CA . VAL A 1 83 ? 1.665 -4.339 -11.887 1.00 91.50 83 VAL A CA 1
ATOM 635 C C . VAL A 1 83 ? 1.966 -3.462 -13.092 1.00 91.50 83 VAL A C 1
ATOM 637 O O . VAL A 1 83 ? 1.993 -2.238 -12.979 1.00 91.50 83 VAL A O 1
ATOM 640 N N . GLU A 1 84 ? 2.188 -4.071 -14.253 1.00 89.50 84 GLU A N 1
ATOM 641 C CA . GLU A 1 84 ? 2.341 -3.318 -15.495 1.00 89.50 84 GLU A CA 1
ATOM 642 C C . GLU A 1 84 ? 0.986 -2.738 -15.924 1.00 89.50 84 GLU A C 1
ATOM 644 O O . GLU A 1 84 ? -0.012 -3.449 -16.078 1.00 89.50 84 GLU A O 1
ATOM 649 N N . SER A 1 85 ? 0.943 -1.423 -16.115 1.00 75.88 85 SER A N 1
ATOM 650 C CA . SER A 1 85 ? -0.226 -0.704 -16.602 1.00 75.88 85 SER A CA 1
ATOM 651 C C . SER A 1 85 ? -0.414 -0.955 -18.096 1.00 75.88 85 SER A C 1
ATOM 653 O O . SER A 1 85 ? -0.033 -0.149 -18.944 1.00 75.88 85 SER A O 1
ATOM 655 N N . LEU A 1 86 ? -1.063 -2.069 -18.437 1.00 62.22 86 LEU A N 1
ATOM 656 C CA . LEU A 1 86 ? -1.607 -2.313 -19.773 1.00 62.22 86 LEU A CA 1
ATOM 657 C C . LEU A 1 86 ? -2.709 -1.287 -20.054 1.00 62.22 86 LEU A C 1
ATOM 659 O O . LEU A 1 86 ? -3.859 -1.554 -19.726 1.00 62.22 86 LEU A O 1
ATOM 663 N N . LYS A 1 87 ? -2.358 -0.101 -20.584 1.00 50.22 87 LYS A N 1
ATOM 664 C CA . LYS A 1 87 ? -3.281 0.988 -20.984 1.00 50.22 87 LYS A CA 1
ATOM 665 C C . LYS A 1 87 ? -4.603 0.950 -20.208 1.00 50.22 87 LYS A C 1
ATOM 667 O O . LYS A 1 87 ? -5.669 0.717 -20.779 1.00 50.22 87 LYS A O 1
ATOM 672 N N . ARG A 1 88 ? -4.539 1.127 -18.886 1.00 46.53 88 ARG A N 1
ATOM 673 C CA . ARG A 1 88 ? -5.756 1.259 -18.091 1.00 46.53 88 ARG A CA 1
ATOM 674 C C . ARG A 1 88 ? -6.400 2.566 -18.541 1.00 46.53 88 ARG A C 1
ATOM 676 O O . ARG A 1 88 ? -5.906 3.644 -18.223 1.00 46.53 88 ARG A O 1
ATOM 683 N N . VAL A 1 89 ? -7.506 2.468 -19.287 1.00 42.44 89 VAL A N 1
ATOM 684 C CA . VAL A 1 89 ? -8.563 3.484 -19.226 1.00 42.44 89 VAL A CA 1
ATOM 685 C C . VAL A 1 89 ? -8.690 3.835 -17.753 1.00 42.44 89 VAL A C 1
ATOM 687 O O . VAL A 1 89 ? -8.722 2.924 -16.925 1.00 42.44 89 VAL A O 1
ATOM 690 N N . SER A 1 90 ? -8.664 5.126 -17.444 1.00 39.84 90 SER A N 1
ATOM 691 C CA . SER A 1 90 ? -8.782 5.706 -16.112 1.00 39.84 90 SER A CA 1
ATOM 692 C C . SER A 1 90 ? -10.065 5.242 -15.423 1.00 39.84 90 SER A C 1
ATOM 694 O O . SER A 1 90 ? -11.026 5.988 -15.276 1.00 39.84 90 SER A O 1
ATOM 696 N N . LYS A 1 91 ? -10.106 3.986 -15.000 1.00 36.84 91 LYS A N 1
ATOM 697 C CA . LYS A 1 91 ? -11.051 3.495 -14.027 1.00 36.84 91 LYS A CA 1
ATOM 698 C C . LYS A 1 91 ? -10.318 3.651 -12.712 1.00 36.84 91 LYS A C 1
ATOM 700 O O . LYS A 1 91 ? -9.773 2.705 -12.151 1.00 36.84 91 LYS A O 1
ATOM 705 N N . SER A 1 92 ? -10.269 4.897 -12.247 1.00 38.50 92 SER A N 1
ATOM 706 C CA . SER A 1 92 ? -10.274 5.159 -10.817 1.00 38.50 92 SER A CA 1
ATOM 707 C C . SER A 1 92 ? -11.602 4.616 -10.286 1.00 38.50 92 SER A C 1
ATOM 709 O O . SER A 1 92 ? -12.526 5.363 -9.977 1.00 38.50 92 SER A O 1
ATOM 711 N N . GLU A 1 93 ? -11.735 3.292 -10.254 1.00 36.34 93 GLU A N 1
ATOM 712 C CA . GLU A 1 93 ? -12.700 2.636 -9.397 1.00 36.34 93 GLU A CA 1
ATOM 713 C C . GLU A 1 93 ? -12.129 2.797 -7.990 1.00 36.34 93 GLU A C 1
ATOM 715 O O . GLU A 1 93 ? -11.526 1.901 -7.407 1.00 36.34 93 GLU A O 1
ATOM 720 N N . TYR A 1 94 ? -12.329 3.993 -7.434 1.00 41.03 94 TYR A N 1
ATOM 721 C CA . TYR A 1 94 ? -12.734 4.060 -6.047 1.00 41.03 94 TYR A CA 1
ATOM 722 C C . TYR A 1 94 ? -14.065 3.321 -6.011 1.00 41.03 94 TYR A C 1
ATOM 724 O O . TYR A 1 94 ? -15.130 3.926 -6.096 1.00 41.03 94 TYR A O 1
ATOM 732 N N . THR A 1 95 ? -14.016 1.994 -5.936 1.00 33.59 95 THR A N 1
ATOM 733 C CA . THR A 1 95 ? -15.131 1.253 -5.379 1.00 33.59 95 THR A CA 1
ATOM 734 C C . THR A 1 95 ? -15.110 1.615 -3.900 1.00 33.59 95 THR A C 1
ATOM 736 O O . THR A 1 95 ? -14.635 0.865 -3.053 1.00 33.59 95 THR A O 1
ATOM 739 N N . VAL A 1 96 ? -15.597 2.826 -3.592 1.00 39.19 96 VAL A N 1
ATOM 740 C CA . VAL A 1 96 ? -16.458 3.025 -2.435 1.00 39.19 96 VAL A CA 1
ATOM 741 C C . VAL A 1 96 ? -17.461 1.910 -2.625 1.00 39.19 96 VAL A C 1
ATOM 743 O O . VAL A 1 96 ? -18.252 1.960 -3.569 1.00 39.19 96 VAL A O 1
ATOM 746 N N . LEU A 1 97 ? -17.251 0.815 -1.888 1.00 39.88 97 LEU A N 1
ATOM 747 C CA . LEU A 1 97 ? -18.146 -0.326 -1.872 1.00 39.88 97 LEU A CA 1
ATOM 748 C C . LEU A 1 97 ? -19.527 0.281 -1.843 1.00 39.88 97 LEU A C 1
ATOM 750 O O . LEU A 1 97 ? -19.846 1.034 -0.922 1.00 39.88 97 LEU A O 1
ATOM 754 N N . HIS A 1 98 ? -20.221 0.075 -2.962 1.00 34.31 98 HIS A N 1
ATOM 755 C CA . HIS A 1 98 ? -21.543 0.582 -3.230 1.00 34.31 98 HIS A CA 1
ATOM 756 C C . HIS A 1 98 ? -22.282 0.510 -1.909 1.00 34.31 98 HIS A C 1
ATOM 758 O O . HIS A 1 98 ? -22.327 -0.575 -1.322 1.00 34.31 98 HIS A O 1
ATOM 764 N N . THR A 1 99 ? -22.724 1.666 -1.419 1.00 40.25 99 THR A N 1
ATOM 765 C CA . THR A 1 99 ? -23.551 1.870 -0.233 1.00 40.25 99 THR A CA 1
ATOM 766 C C . THR A 1 99 ? -24.832 1.057 -0.388 1.00 40.25 99 THR A C 1
ATOM 768 O O . THR A 1 99 ? -25.929 1.567 -0.570 1.00 40.25 99 THR A O 1
ATOM 771 N N . SER A 1 100 ? -24.690 -0.258 -0.347 1.00 37.19 100 SER A N 1
ATOM 772 C CA . SER A 1 100 ? -25.739 -1.196 -0.045 1.00 37.19 100 SER A CA 1
ATOM 773 C C . SER A 1 100 ? -25.756 -1.154 1.461 1.00 37.19 100 SER A C 1
ATOM 775 O O . SER A 1 100 ? -24.982 -1.835 2.125 1.00 37.19 100 SER A O 1
ATOM 777 N N . LEU A 1 101 ? -26.523 -0.180 1.941 1.00 41.78 101 LEU A N 1
ATOM 778 C CA . LEU A 1 101 ? -27.124 -0.126 3.258 1.00 41.78 101 LEU A CA 1
ATOM 779 C C . LEU A 1 101 ? -27.097 -1.512 3.917 1.00 41.78 101 LEU A C 1
ATOM 781 O O . LEU A 1 101 ? -27.970 -2.338 3.670 1.00 41.78 101 LEU A O 1
ATOM 785 N N . CYS A 1 102 ? -26.098 -1.758 4.760 1.00 36.28 102 CYS A N 1
ATOM 786 C CA . CYS A 1 102 ? -26.319 -2.575 5.940 1.00 36.28 102 CYS A CA 1
ATOM 787 C C . CYS A 1 102 ? -26.982 -1.635 6.948 1.00 36.28 102 CYS A C 1
ATOM 789 O O . CYS A 1 102 ? -26.316 -1.099 7.832 1.00 36.28 102 CYS A O 1
ATOM 791 N N . TYR A 1 103 ? -28.263 -1.354 6.714 1.00 38.91 103 TYR A N 1
ATOM 792 C CA . TYR A 1 103 ? -29.187 -0.891 7.738 1.00 38.91 103 TYR A CA 1
ATOM 793 C C . TYR A 1 103 ? -30.094 -2.067 8.084 1.00 38.91 103 TYR A 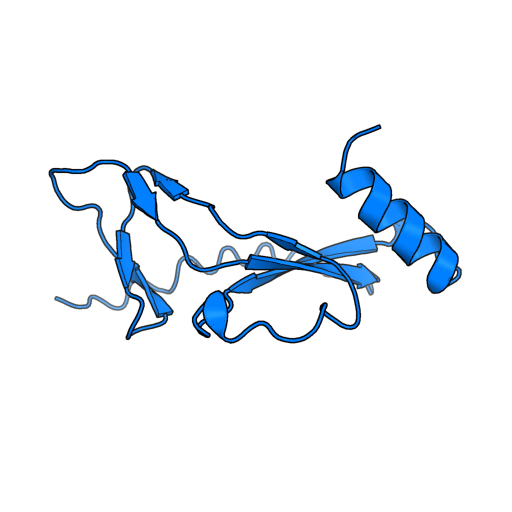C 1
ATOM 795 O O . TYR A 1 103 ? -30.494 -2.775 7.130 1.00 38.91 103 TYR A O 1
#

Foldseek 3Di:
DDPQLVLLVVVCVVVVHDSVQKDKDKDFDLDDPVPCPDADPAAGKDAFDKDFQWEADSVVRDIHGADPPDRIYGGGIMGIGIDGNPPDPPPPPPCPVPCPDPD

pLDDT: mean 77.58, std 18.76, range [33.59, 93.5]

Secondary structure (DSSP, 8-state):
--HHHHHHHHHHHHHT--GGGEEEEEEE--S-GGG--S--SSSEEE---EEESEEEETTTTEEEEPPSS-SEEEPPPEEEEEEE-------------------

InterPro domains:
  IPR026983 Dynein heavy chain [PTHR45703] (2-94)
  IPR041228 Dynein heavy chain, C-terminal domain [PF18199] (2-94)

Organism: Cyprinus carpio (NCBI:txid7962)